Protein AF-A0A8H3E6F5-F1 (afdb_monomer_lite)

Organism: NCBI:txid456999

Radius of gyration: 13.92 Å; chains: 1; bounding box: 42×25×27 Å

Sequence (60 aa):
ATWMRDFIRSHPAYKQDSVVSREVNYDLVKAIDEIERGDHCVPELLPAGYVGSSHEKADW

InterPro domains:
  IPR004308 Glutamate-cysteine ligase catalytic subunit [PF03074] (1-35)
  IPR004308 Glutamate-cysteine ligase catalytic subunit [PTHR11164] (1-49)

Secondary structure (DSSP, 8-state):
--HHHHHHHH-TT--SSS---HHHHHHHHHHHHHHHHTSS--TTTS-TT---GGG-----

Structure (mmCIF, N/CA/C/O backbone):
data_AF-A0A8H3E6F5-F1
#
_entry.id   AF-A0A8H3E6F5-F1
#
loop_
_atom_site.group_PDB
_atom_site.id
_atom_site.type_symbol
_atom_site.label_atom_id
_atom_site.label_alt_id
_atom_site.label_comp_id
_atom_site.label_asym_id
_atom_site.label_entity_id
_atom_site.label_seq_id
_atom_site.pdbx_PDB_ins_code
_atom_site.Cartn_x
_atom_site.Cartn_y
_atom_site.Cartn_z
_atom_site.occupancy
_atom_site.B_iso_or_equiv
_atom_site.auth_seq_id
_atom_site.auth_comp_id
_atom_site.auth_asym_id
_atom_site.auth_atom_id
_atom_site.pdbx_PDB_model_num
ATOM 1 N N . ALA A 1 1 ? 4.383 7.895 -2.743 1.00 67.12 1 ALA A N 1
ATOM 2 C CA . ALA A 1 1 ? 3.629 6.818 -2.059 1.00 67.12 1 ALA A CA 1
ATOM 3 C C . ALA A 1 1 ? 2.119 7.054 -2.172 1.00 67.12 1 ALA A C 1
ATOM 5 O O . ALA A 1 1 ? 1.434 7.215 -1.164 1.00 67.12 1 ALA A O 1
ATOM 6 N N . THR A 1 2 ? 1.611 7.140 -3.400 1.00 88.12 2 THR A N 1
ATOM 7 C CA . THR A 1 2 ? 0.170 7.279 -3.679 1.00 88.12 2 THR A CA 1
ATOM 8 C C . THR A 1 2 ? -0.470 5.896 -3.647 1.00 88.12 2 THR A C 1
ATOM 10 O O . THR A 1 2 ? -1.327 5.649 -2.807 1.00 88.12 2 THR A O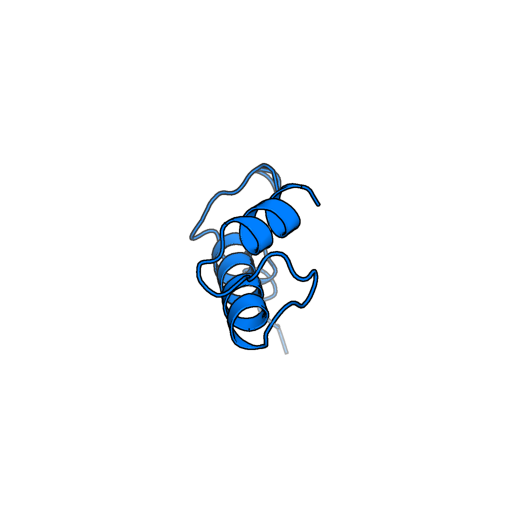 1
ATOM 13 N N . TRP A 1 3 ? 0.129 4.949 -4.376 1.00 91.69 3 TRP A N 1
ATOM 14 C CA . TRP A 1 3 ? -0.294 3.552 -4.427 1.00 91.69 3 TRP A CA 1
ATOM 15 C C . TRP A 1 3 ? -0.534 2.898 -3.061 1.00 91.69 3 TRP A C 1
ATOM 17 O O . TRP A 1 3 ? -1.620 2.398 -2.809 1.00 91.69 3 TRP A O 1
ATOM 27 N N . MET A 1 4 ? 0.427 2.965 -2.128 1.00 91.12 4 MET A N 1
ATOM 28 C CA . MET A 1 4 ? 0.257 2.350 -0.797 1.00 91.12 4 MET A CA 1
ATOM 29 C C . MET A 1 4 ? -0.956 2.912 -0.041 1.00 91.12 4 MET A C 1
ATOM 31 O O . MET A 1 4 ? -1.638 2.188 0.678 1.00 91.12 4 MET A O 1
ATOM 35 N N . ARG A 1 5 ? -1.233 4.216 -0.186 1.00 92.25 5 ARG A N 1
ATOM 36 C CA . ARG A 1 5 ? -2.375 4.860 0.475 1.00 92.25 5 ARG A CA 1
ATOM 37 C C . ARG A 1 5 ? -3.688 4.429 -0.162 1.00 92.25 5 ARG A C 1
ATOM 39 O O . ARG A 1 5 ? -4.653 4.210 0.563 1.00 92.25 5 ARG A O 1
ATOM 46 N N . ASP A 1 6 ? -3.712 4.293 -1.481 1.00 92.44 6 ASP A N 1
ATOM 47 C CA . ASP A 1 6 ? -4.893 3.854 -2.220 1.00 92.44 6 ASP A CA 1
ATOM 48 C C . ASP A 1 6 ? -5.171 2.362 -1.998 1.00 92.44 6 ASP A C 1
ATOM 50 O O . ASP A 1 6 ? -6.324 1.975 -1.802 1.00 92.44 6 ASP A O 1
ATOM 54 N N . PHE A 1 7 ? -4.124 1.542 -1.883 1.00 93.75 7 PHE A N 1
ATOM 55 C CA . PHE A 1 7 ? -4.216 0.141 -1.474 1.00 93.75 7 PHE A CA 1
ATOM 56 C C . PHE A 1 7 ? -4.862 0.007 -0.089 1.00 93.75 7 PHE A C 1
ATOM 58 O O . PHE A 1 7 ? -5.869 -0.675 0.067 1.00 93.75 7 PHE A O 1
ATOM 65 N N . ILE A 1 8 ? -4.354 0.733 0.916 1.00 93.25 8 ILE A N 1
ATOM 66 C CA . ILE A 1 8 ? -4.929 0.711 2.271 1.00 93.25 8 ILE A CA 1
ATOM 67 C C . ILE A 1 8 ? -6.382 1.210 2.258 1.00 93.25 8 ILE A C 1
ATOM 69 O O . ILE A 1 8 ? -7.243 0.606 2.888 1.00 93.25 8 ILE A O 1
ATOM 73 N N . ARG A 1 9 ? -6.676 2.299 1.533 1.00 93.06 9 ARG A N 1
ATOM 74 C CA . ARG A 1 9 ? -8.025 2.890 1.468 1.00 93.06 9 ARG A CA 1
ATOM 75 C C . ARG A 1 9 ? -9.057 2.006 0.773 1.00 93.06 9 ARG A C 1
ATOM 77 O O . ARG A 1 9 ? -10.232 2.117 1.107 1.00 93.06 9 ARG A O 1
ATOM 84 N N . SER A 1 10 ? -8.635 1.184 -0.184 1.00 93.25 10 SER A N 1
ATOM 85 C CA . SER A 1 10 ? -9.502 0.240 -0.902 1.00 93.25 10 SER A CA 1
ATOM 86 C C . SER A 1 10 ? -9.630 -1.116 -0.203 1.00 93.25 10 SER A C 1
ATOM 88 O O . SER A 1 10 ? -10.465 -1.929 -0.599 1.00 93.25 10 SER A O 1
ATOM 90 N N . HIS A 1 11 ? -8.848 -1.358 0.853 1.00 93.19 11 HIS A N 1
ATOM 91 C CA . HIS A 1 11 ? -8.845 -2.629 1.560 1.00 93.19 11 HIS A CA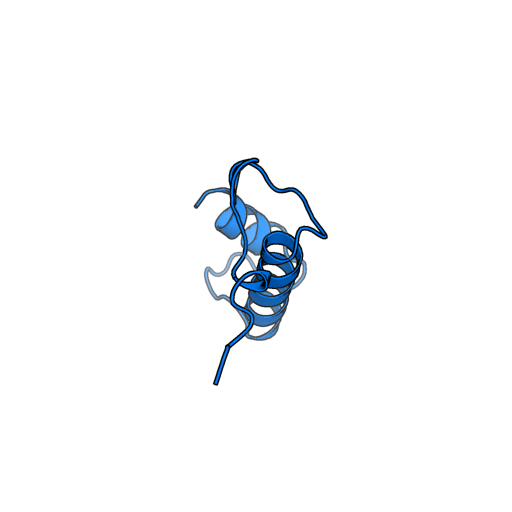 1
ATOM 92 C C . HIS A 1 11 ? -10.178 -2.880 2.293 1.00 93.19 11 HIS A C 1
ATOM 94 O O . HIS A 1 11 ? -10.602 -2.033 3.083 1.00 93.19 11 HIS A O 1
ATOM 100 N N . PRO A 1 12 ? -10.819 -4.056 2.140 1.00 93.81 12 PRO A N 1
ATOM 101 C CA . PRO A 1 12 ? -12.131 -4.334 2.738 1.00 93.81 12 PRO A CA 1
ATOM 102 C C . PRO A 1 12 ? -12.129 -4.281 4.274 1.00 93.81 12 PRO A C 1
ATOM 104 O O . PRO A 1 12 ? -13.118 -3.894 4.890 1.00 93.81 12 PRO A O 1
ATOM 107 N N . ALA A 1 13 ? -11.006 -4.639 4.902 1.00 91.62 13 ALA A N 1
ATOM 108 C CA . ALA A 1 13 ? -10.829 -4.557 6.353 1.00 91.62 13 ALA A CA 1
ATOM 109 C C . ALA A 1 13 ? -10.508 -3.140 6.883 1.00 91.62 13 ALA A C 1
ATOM 111 O O . ALA A 1 13 ? -10.454 -2.943 8.100 1.00 91.62 13 ALA A O 1
ATOM 112 N N . TYR A 1 14 ? -10.273 -2.149 6.015 1.00 93.50 14 TYR A N 1
ATOM 113 C CA . TYR A 1 14 ? -9.945 -0.790 6.443 1.00 93.50 14 TYR A CA 1
ATOM 114 C C . TYR A 1 14 ? -11.210 0.028 6.712 1.00 93.50 14 TYR A C 1
ATOM 116 O O . TYR A 1 14 ? -12.037 0.254 5.833 1.00 93.50 14 TYR A O 1
ATOM 124 N N . LYS A 1 15 ? -11.349 0.519 7.946 1.00 91.50 15 LYS A N 1
ATOM 125 C CA . LYS A 1 15 ? -12.566 1.198 8.422 1.00 91.50 15 LYS A CA 1
ATOM 126 C C . LYS A 1 15 ? -12.547 2.713 8.228 1.00 91.50 15 LYS A C 1
ATOM 128 O O . LYS A 1 15 ? -13.390 3.404 8.789 1.00 91.50 15 LYS A O 1
ATOM 133 N N . GLN A 1 16 ? -11.575 3.239 7.477 1.00 88.38 16 GLN A N 1
ATOM 134 C CA . GLN A 1 16 ? -11.339 4.683 7.330 1.00 88.38 16 GLN A CA 1
ATOM 135 C C . GLN A 1 16 ? -11.098 5.412 8.665 1.00 88.38 16 GLN A C 1
ATOM 137 O O . GLN A 1 16 ? -11.162 6.636 8.739 1.00 88.38 16 GLN A O 1
ATOM 142 N N . ASP A 1 17 ? -10.752 4.666 9.709 1.00 90.06 17 ASP A N 1
ATOM 143 C CA . ASP A 1 17 ? -10.448 5.141 11.057 1.00 90.06 17 ASP A CA 1
ATOM 144 C C . ASP A 1 17 ? -8.974 5.546 11.217 1.00 90.06 17 ASP A C 1
ATOM 146 O O . ASP A 1 17 ? -8.521 5.854 12.315 1.00 90.06 17 ASP A O 1
ATOM 150 N N . SER A 1 18 ? -8.217 5.575 10.113 1.00 88.19 18 SER A N 1
ATOM 151 C CA . SER A 1 18 ? -6.766 5.802 10.092 1.00 88.19 18 SER A CA 1
ATOM 152 C C . SER A 1 18 ? -5.956 4.754 10.866 1.00 88.19 18 SER A C 1
ATOM 154 O O . SER A 1 18 ? -4.766 4.963 11.102 1.00 88.19 18 SER A O 1
ATOM 156 N N . VAL A 1 19 ? -6.556 3.607 11.209 1.00 90.25 19 VAL A N 1
ATOM 157 C CA . VAL A 1 19 ? -5.877 2.481 11.855 1.00 90.25 19 VAL A CA 1
ATOM 158 C C . VAL A 1 19 ? -5.617 1.388 10.823 1.00 90.25 19 VAL A C 1
ATOM 160 O O . VAL A 1 19 ? -6.529 0.798 10.245 1.00 90.25 19 VAL A O 1
ATOM 163 N N . VAL A 1 20 ? -4.340 1.081 10.600 1.00 90.69 20 VAL A N 1
ATOM 164 C CA . VAL A 1 20 ? -3.941 -0.045 9.750 1.00 90.69 20 VAL A CA 1
ATOM 165 C C . VAL A 1 20 ? -3.914 -1.301 10.612 1.00 90.69 20 VAL A C 1
ATOM 167 O O . VAL A 1 20 ? -3.049 -1.470 11.470 1.00 90.69 20 VAL A O 1
ATOM 170 N N . SER A 1 21 ? -4.895 -2.175 10.401 1.00 93.19 21 SER A N 1
ATOM 171 C CA . SER A 1 21 ? -4.967 -3.457 11.100 1.00 93.19 21 SER A CA 1
ATOM 172 C C . SER A 1 21 ? -3.872 -4.413 10.617 1.00 93.19 21 SER A C 1
ATOM 174 O O . SER A 1 21 ? -3.337 -4.268 9.518 1.00 93.19 21 SER A O 1
ATOM 176 N N . ARG A 1 22 ? -3.557 -5.432 11.427 1.00 94.62 22 ARG A N 1
ATOM 177 C CA . ARG A 1 22 ? -2.511 -6.421 11.111 1.00 94.62 22 ARG A CA 1
ATOM 178 C C . ARG A 1 22 ? -2.750 -7.137 9.777 1.00 94.62 22 ARG A C 1
ATOM 180 O O . ARG A 1 22 ? -1.789 -7.414 9.075 1.00 94.62 22 ARG A O 1
ATOM 187 N N . GLU A 1 23 ? -4.013 -7.392 9.450 1.00 95.25 23 GLU A N 1
ATOM 188 C CA . GLU A 1 23 ? -4.459 -7.964 8.174 1.00 95.25 23 GLU A CA 1
ATOM 189 C C . GLU A 1 23 ? -4.117 -7.046 6.995 1.00 95.25 23 GLU A C 1
ATOM 191 O O . GLU A 1 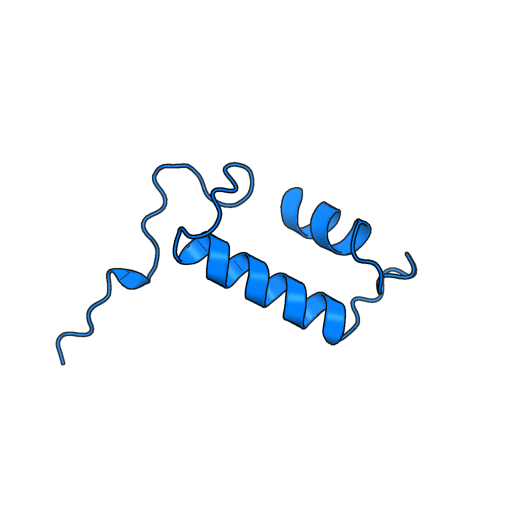23 ? -3.339 -7.434 6.135 1.00 95.25 23 GLU A O 1
ATOM 196 N N . VAL A 1 24 ? -4.564 -5.784 7.033 1.00 94.94 24 VAL A N 1
ATOM 197 C CA . VAL A 1 24 ? -4.252 -4.780 5.997 1.00 94.94 24 VAL A CA 1
ATOM 198 C C . VAL A 1 24 ? -2.741 -4.634 5.798 1.00 94.94 24 VAL A C 1
ATOM 200 O O . VAL A 1 24 ? -2.260 -4.520 4.675 1.00 94.94 24 VAL A O 1
ATOM 203 N N . ASN A 1 25 ? -1.974 -4.638 6.893 1.00 94.75 25 ASN A N 1
ATOM 204 C CA . ASN A 1 25 ? -0.518 -4.562 6.825 1.00 94.75 25 ASN A CA 1
ATOM 205 C C . ASN A 1 25 ? 0.103 -5.816 6.192 1.00 94.75 25 ASN A C 1
ATOM 207 O O . ASN A 1 25 ? 1.065 -5.702 5.437 1.00 94.75 25 ASN A O 1
ATOM 211 N N . TYR A 1 26 ? -0.419 -7.002 6.510 1.00 96.19 26 TYR A N 1
ATOM 212 C CA . TYR A 1 26 ? 0.043 -8.255 5.920 1.00 96.19 26 TYR A CA 1
ATOM 213 C C . TYR A 1 26 ? -0.199 -8.269 4.408 1.00 96.19 26 TYR A C 1
ATOM 215 O O . TYR A 1 26 ? 0.735 -8.516 3.648 1.00 96.19 26 TYR A O 1
ATOM 223 N N . ASP A 1 27 ? -1.408 -7.912 3.979 1.00 95.25 27 ASP A N 1
ATOM 224 C CA . ASP A 1 27 ? -1.773 -7.888 2.563 1.00 95.25 27 ASP A CA 1
ATOM 225 C C . ASP A 1 27 ? -0.992 -6.819 1.789 1.00 95.25 27 ASP A C 1
ATOM 227 O O . ASP A 1 27 ? -0.562 -7.064 0.664 1.00 95.25 27 ASP A O 1
ATOM 231 N N . LEU A 1 28 ? -0.711 -5.669 2.413 1.00 94.44 28 LEU A N 1
ATOM 232 C CA . LEU A 1 28 ? 0.148 -4.638 1.829 1.00 94.44 28 LEU A CA 1
ATOM 233 C C . LEU A 1 28 ? 1.569 -5.153 1.577 1.00 94.44 28 LEU A C 1
ATOM 235 O O . LEU A 1 28 ? 2.092 -4.985 0.479 1.00 94.44 28 LEU A O 1
ATOM 239 N N . VAL A 1 29 ? 2.208 -5.757 2.583 1.00 93.81 29 VAL A N 1
ATOM 240 C CA . VAL A 1 29 ? 3.584 -6.266 2.447 1.00 93.81 29 VAL A CA 1
ATOM 241 C C . VAL A 1 29 ? 3.641 -7.390 1.417 1.00 93.81 29 VAL A C 1
ATOM 243 O O . VAL A 1 29 ? 4.566 -7.421 0.612 1.00 93.81 29 VAL A O 1
ATOM 246 N N . LYS A 1 30 ? 2.635 -8.269 1.396 1.00 93.75 30 LYS A N 1
ATOM 247 C CA . LYS A 1 30 ? 2.532 -9.340 0.406 1.00 93.75 30 LYS A CA 1
ATOM 248 C C . LYS A 1 30 ? 2.412 -8.796 -1.019 1.00 93.75 30 LYS A C 1
ATOM 250 O O . LYS A 1 30 ? 3.154 -9.231 -1.890 1.00 93.75 30 LYS A O 1
ATOM 255 N N . ALA A 1 31 ? 1.539 -7.815 -1.244 1.00 92.88 31 ALA A N 1
ATOM 256 C CA . ALA A 1 31 ? 1.400 -7.195 -2.557 1.00 92.88 31 ALA A CA 1
ATOM 257 C C . ALA A 1 31 ? 2.705 -6.511 -3.001 1.00 92.88 31 ALA A C 1
ATOM 259 O O . ALA A 1 31 ? 3.072 -6.578 -4.168 1.00 92.88 31 ALA A O 1
ATOM 260 N N . ILE A 1 32 ? 3.439 -5.881 -2.075 1.00 90.81 32 ILE A N 1
ATOM 261 C CA . ILE A 1 32 ? 4.751 -5.290 -2.372 1.00 90.81 32 ILE A CA 1
ATOM 262 C C . ILE A 1 32 ? 5.780 -6.369 -2.746 1.00 90.81 32 ILE A C 1
ATOM 264 O O . ILE A 1 32 ? 6.519 -6.151 -3.700 1.00 90.81 32 ILE A O 1
ATOM 268 N N . ASP A 1 33 ? 5.819 -7.508 -2.046 1.00 89.69 33 ASP A N 1
ATOM 269 C CA . ASP A 1 33 ? 6.700 -8.650 -2.369 1.00 89.69 33 ASP A CA 1
ATOM 270 C C . ASP A 1 33 ? 6.422 -9.189 -3.781 1.00 89.69 33 ASP A C 1
ATOM 272 O O . ASP A 1 33 ? 7.333 -9.360 -4.583 1.00 89.69 33 ASP A O 1
ATOM 276 N N . GLU A 1 34 ? 5.150 -9.363 -4.140 1.00 89.06 34 GLU A N 1
ATOM 277 C CA . GLU A 1 34 ? 4.749 -9.813 -5.479 1.00 89.06 34 GLU A CA 1
ATOM 278 C C . GLU A 1 34 ? 5.139 -8.796 -6.572 1.00 89.06 34 GLU A C 1
ATOM 280 O O . GLU A 1 34 ? 5.581 -9.168 -7.662 1.00 89.06 34 GLU A O 1
ATOM 285 N N . ILE A 1 35 ? 5.025 -7.494 -6.283 1.00 88.69 35 ILE A N 1
ATOM 286 C CA . ILE A 1 35 ? 5.455 -6.427 -7.200 1.00 88.69 35 ILE A CA 1
ATOM 287 C C . ILE A 1 35 ? 6.984 -6.402 -7.345 1.00 88.69 35 ILE A C 1
ATOM 289 O O . ILE A 1 35 ? 7.501 -6.229 -8.447 1.00 88.69 35 ILE A O 1
ATOM 293 N N . GLU A 1 36 ? 7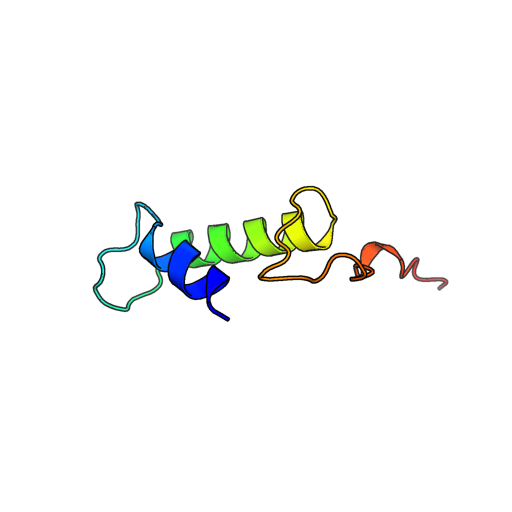.713 -6.601 -6.248 1.00 86.62 36 GLU A N 1
ATOM 294 C CA . GLU A 1 36 ? 9.179 -6.639 -6.198 1.00 86.62 36 GLU A CA 1
ATOM 295 C C . GLU A 1 36 ? 9.751 -7.822 -6.992 1.00 86.62 36 GLU A C 1
ATOM 297 O O . GLU A 1 36 ? 10.734 -7.664 -7.720 1.00 86.62 36 GLU A O 1
ATOM 302 N N . ARG A 1 37 ? 9.073 -8.972 -6.939 1.00 83.62 37 ARG A N 1
ATOM 303 C CA . ARG A 1 37 ? 9.401 -10.181 -7.713 1.00 83.62 37 ARG A CA 1
ATOM 304 C C . ARG A 1 37 ? 9.063 -10.067 -9.197 1.00 83.62 37 ARG A C 1
ATOM 306 O O . ARG A 1 37 ? 9.556 -10.862 -9.995 1.00 83.62 37 ARG A O 1
ATOM 313 N N . GLY A 1 38 ? 8.253 -9.078 -9.572 1.00 79.94 38 GLY A N 1
ATOM 314 C CA . GLY A 1 38 ? 7.808 -8.855 -10.946 1.00 79.94 38 GLY A CA 1
ATOM 315 C C . GLY A 1 38 ? 6.553 -9.636 -11.342 1.00 79.94 38 GLY A C 1
ATOM 316 O O . GLY A 1 38 ? 6.208 -9.641 -12.524 1.00 79.94 38 GLY A O 1
ATO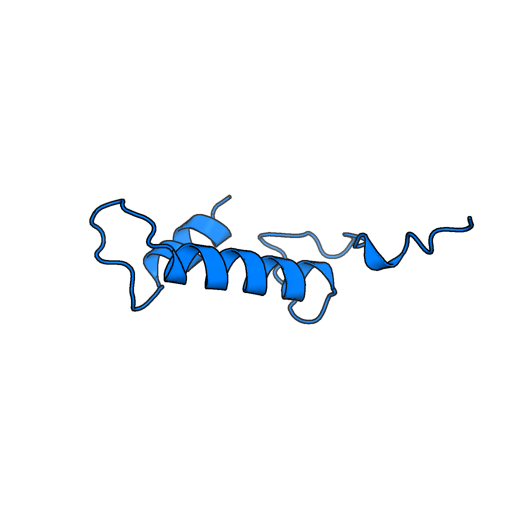M 317 N N . ASP A 1 39 ? 5.844 -10.248 -10.387 1.00 80.75 39 ASP A N 1
ATOM 318 C CA . ASP A 1 39 ? 4.552 -10.903 -10.638 1.00 80.75 39 ASP A CA 1
ATOM 319 C C . ASP A 1 39 ? 3.459 -9.864 -10.953 1.00 80.75 39 ASP A C 1
ATOM 321 O O . ASP A 1 39 ? 2.556 -10.109 -11.757 1.00 80.75 39 ASP A O 1
ATOM 325 N N . HIS A 1 40 ? 3.576 -8.661 -10.376 1.00 78.38 40 HIS A N 1
ATOM 326 C CA . HIS A 1 40 ? 2.669 -7.539 -10.610 1.00 78.38 40 HIS A C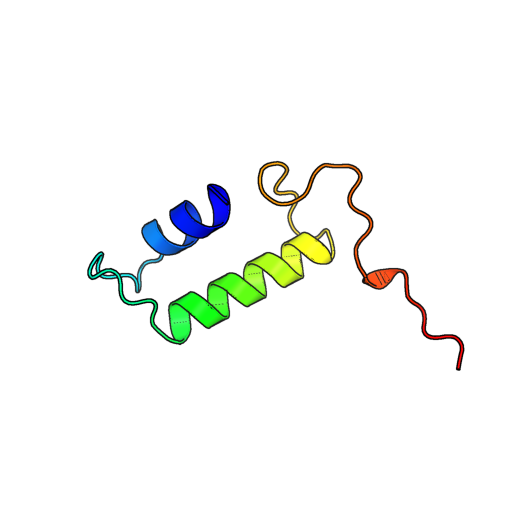A 1
ATOM 327 C C . HIS A 1 40 ? 3.420 -6.261 -10.999 1.00 78.38 40 HIS A C 1
ATOM 329 O O . HIS A 1 40 ? 4.187 -5.700 -10.224 1.00 78.38 40 HIS A O 1
ATOM 335 N N . CYS A 1 41 ? 3.158 -5.741 -12.200 1.00 79.88 41 CYS A N 1
ATOM 336 C CA . CYS A 1 41 ? 3.773 -4.497 -12.658 1.00 79.88 41 CYS A CA 1
ATOM 337 C C . CYS A 1 41 ? 2.951 -3.286 -12.199 1.00 79.88 41 CYS A C 1
ATOM 339 O O . CYS A 1 41 ? 1.896 -2.986 -12.762 1.00 79.88 41 CYS A O 1
ATOM 341 N N . VAL A 1 42 ? 3.444 -2.589 -11.174 1.00 85.50 42 VAL A N 1
ATOM 342 C CA . VAL A 1 42 ? 2.833 -1.369 -10.631 1.00 85.50 42 VAL A CA 1
ATOM 343 C C . VAL A 1 42 ? 3.798 -0.196 -10.849 1.00 85.50 42 VAL A C 1
ATOM 345 O O . VAL A 1 42 ? 4.590 0.121 -9.960 1.00 85.50 42 VAL A O 1
ATOM 348 N N . PRO A 1 43 ? 3.748 0.472 -12.020 1.00 83.38 43 PRO A N 1
ATOM 349 C CA . PRO A 1 43 ? 4.700 1.526 -12.395 1.00 83.38 43 PRO A CA 1
ATOM 350 C C . PRO A 1 43 ? 4.662 2.755 -11.475 1.00 83.38 43 PRO A C 1
ATOM 352 O O . PRO A 1 43 ? 5.634 3.501 -11.381 1.00 83.38 43 PRO A O 1
ATOM 355 N N . GLU A 1 44 ? 3.543 2.968 -10.785 1.00 84.31 44 GLU A N 1
ATOM 356 C CA . GLU A 1 44 ? 3.360 4.014 -9.770 1.00 84.31 44 GLU A CA 1
ATOM 357 C C . GLU A 1 44 ? 4.040 3.705 -8.423 1.00 84.31 44 GLU A C 1
ATOM 359 O O . GLU A 1 44 ? 4.219 4.610 -7.599 1.00 84.31 44 GLU A O 1
ATOM 364 N N . LEU A 1 45 ? 4.412 2.440 -8.196 1.00 85.75 45 LEU A N 1
ATOM 365 C CA . LEU A 1 45 ? 5.159 1.985 -7.029 1.00 85.75 45 LEU A CA 1
ATOM 366 C C . LEU A 1 45 ? 6.629 1.737 -7.385 1.00 85.75 45 LEU A C 1
ATOM 368 O O . LEU A 1 45 ? 7.501 2.307 -6.733 1.00 85.75 45 LEU A O 1
ATOM 372 N N . LEU A 1 46 ? 6.890 0.931 -8.420 1.00 85.44 46 LEU A N 1
ATOM 373 C CA . LEU A 1 46 ? 8.223 0.598 -8.921 1.00 85.44 46 LEU A CA 1
ATOM 374 C C . LEU A 1 46 ? 8.293 0.882 -10.431 1.00 85.44 46 LEU A C 1
ATOM 376 O O . LEU A 1 46 ? 7.495 0.330 -11.186 1.00 85.44 46 LEU A O 1
ATOM 380 N N . PRO A 1 47 ? 9.226 1.724 -10.910 1.00 81.19 47 PRO A N 1
ATOM 381 C CA . PRO A 1 47 ? 9.352 2.015 -12.335 1.00 81.19 47 PRO A CA 1
ATOM 382 C C . PRO A 1 47 ? 9.767 0.766 -13.126 1.00 81.19 47 PRO A C 1
ATOM 384 O O . PRO A 1 47 ? 10.428 -0.120 -12.597 1.00 81.19 47 PRO A O 1
ATOM 387 N N . ALA A 1 48 ? 9.460 0.734 -14.428 1.00 71.88 48 ALA A N 1
ATOM 388 C CA . ALA A 1 48 ? 9.675 -0.428 -15.307 1.00 71.88 48 ALA A CA 1
ATOM 389 C C . ALA A 1 48 ? 11.133 -0.939 -15.406 1.00 71.88 48 ALA A C 1
ATOM 391 O O . ALA A 1 48 ? 11.367 -2.013 -15.947 1.00 71.88 48 ALA A O 1
ATOM 392 N N . GLY A 1 49 ? 12.111 -0.171 -14.912 1.00 71.81 49 GLY A N 1
ATOM 393 C CA . GLY A 1 49 ? 13.524 -0.556 -14.832 1.00 71.81 49 GLY A CA 1
ATOM 394 C C . GLY A 1 49 ? 13.992 -0.975 -13.435 1.00 71.81 49 GLY A C 1
ATOM 395 O O . GLY A 1 49 ? 15.197 -1.050 -13.211 1.00 71.81 49 GLY A O 1
ATOM 396 N N . TYR A 1 50 ? 13.080 -1.177 -12.480 1.00 78.75 50 TYR A N 1
ATOM 397 C CA . TYR A 1 50 ? 13.429 -1.656 -11.148 1.00 78.75 50 TYR A CA 1
ATOM 398 C C . TYR A 1 50 ? 13.907 -3.111 -11.224 1.00 78.75 50 TYR A C 1
ATOM 400 O O . TYR A 1 50 ? 13.169 -4.000 -11.643 1.00 78.75 50 TYR A O 1
ATOM 408 N N . VAL A 1 51 ? 15.156 -3.342 -10.825 1.00 69.81 51 VAL A N 1
ATOM 409 C CA . VAL A 1 51 ? 15.733 -4.681 -10.694 1.00 69.81 51 VAL A CA 1
ATOM 410 C C . VAL A 1 51 ? 15.538 -5.101 -9.241 1.00 69.81 51 VAL A C 1
ATOM 412 O O . VAL A 1 51 ? 16.185 -4.548 -8.353 1.00 69.81 51 VAL A O 1
ATOM 415 N N . GLY A 1 52 ? 14.605 -6.025 -9.003 1.00 70.38 52 GLY A N 1
ATOM 416 C CA . GLY A 1 52 ? 14.341 -6.570 -7.671 1.00 70.38 52 GLY A CA 1
ATOM 417 C C . GLY A 1 52 ? 15.553 -7.281 -7.063 1.00 70.38 52 GLY A C 1
ATOM 418 O O . GLY A 1 52 ? 16.467 -7.728 -7.763 1.00 70.38 52 GLY A O 1
ATOM 419 N N . SER A 1 53 ? 15.533 -7.429 -5.742 1.00 68.06 53 SER A N 1
ATOM 420 C CA . SER A 1 53 ? 16.536 -8.105 -4.915 1.00 68.06 53 SER A CA 1
ATOM 421 C C . SER A 1 53 ? 16.721 -9.585 -5.268 1.00 68.06 53 SER A C 1
ATOM 423 O O . SER A 1 53 ? 17.706 -10.193 -4.852 1.00 68.06 53 SER A O 1
ATOM 425 N N . SER A 1 54 ? 15.837 -10.165 -6.087 1.00 58.25 54 SER A N 1
ATOM 426 C CA . SER A 1 54 ? 15.972 -11.525 -6.631 1.00 58.25 54 SER A CA 1
ATOM 427 C C . SER A 1 54 ? 17.239 -11.742 -7.487 1.00 58.25 54 SER A C 1
ATOM 429 O O . SER A 1 54 ? 17.526 -12.877 -7.864 1.00 58.25 54 SER A O 1
ATOM 431 N N . HIS A 1 55 ? 18.016 -10.692 -7.785 1.00 53.97 55 HIS A N 1
ATOM 432 C CA . HIS A 1 55 ? 19.323 -10.809 -8.442 1.00 53.97 55 HIS A CA 1
ATOM 433 C C . HIS A 1 55 ? 20.523 -10.941 -7.491 1.00 53.97 55 HIS A C 1
ATOM 435 O O . HIS A 1 55 ? 21.628 -11.207 -7.962 1.00 53.97 55 HIS A O 1
ATOM 441 N N . GLU A 1 56 ? 20.339 -10.828 -6.174 1.00 55.44 56 GLU A N 1
ATOM 442 C CA . GLU A 1 56 ? 21.407 -11.125 -5.216 1.00 55.44 56 GLU A CA 1
ATOM 443 C C . GLU A 1 56 ? 21.403 -12.627 -4.912 1.00 55.44 56 GLU A C 1
ATOM 445 O O . GLU A 1 56 ? 20.991 -13.109 -3.857 1.00 55.44 56 GLU A O 1
ATOM 450 N N . LYS A 1 57 ? 21.849 -13.409 -5.901 1.00 52.38 57 LYS A N 1
ATOM 451 C CA . LYS A 1 57 ? 22.392 -14.739 -5.636 1.00 52.38 57 LYS A CA 1
ATOM 452 C C . LYS A 1 57 ? 23.562 -14.512 -4.684 1.00 52.38 57 LYS A C 1
ATOM 454 O O . LYS A 1 57 ? 24.619 -14.070 -5.109 1.00 52.38 57 LYS A O 1
ATOM 459 N N . ALA A 1 58 ? 23.327 -14.753 -3.398 1.00 52.38 58 ALA A N 1
ATOM 460 C CA . ALA A 1 58 ? 24.363 -14.779 -2.385 1.00 52.38 58 ALA A CA 1
ATOM 461 C C . ALA A 1 58 ? 25.400 -15.841 -2.783 1.00 52.38 58 ALA A C 1
ATOM 463 O O . ALA A 1 58 ? 25.212 -17.032 -2.532 1.00 52.38 58 ALA A O 1
ATOM 464 N N . ASP A 1 59 ? 26.448 -15.395 -3.470 1.00 54.06 59 ASP A N 1
ATOM 465 C CA . ASP A 1 59 ? 27.734 -16.069 -3.555 1.00 54.06 59 ASP A CA 1
ATOM 466 C C . ASP A 1 59 ? 28.365 -15.976 -2.159 1.00 54.06 59 ASP A C 1
ATOM 468 O O . ASP A 1 59 ? 28.965 -14.964 -1.792 1.00 54.06 59 ASP A O 1
ATOM 472 N N . TRP A 1 60 ? 28.140 -17.015 -1.354 1.00 52.16 60 TRP A N 1
ATOM 473 C CA . TRP A 1 60 ? 28.884 -17.289 -0.126 1.00 52.16 60 TRP A CA 1
ATOM 474 C C . TRP A 1 60 ? 29.779 -18.509 -0.334 1.00 52.16 60 TRP A C 1
ATOM 476 O O . TRP A 1 60 ? 29.351 -19.445 -1.050 1.00 52.16 60 TRP A O 1
#

Foldseek 3Di:
DVVLVVQLVPDPPRPVPPDQDPVSVVVSVVVVVCCLVVVDPDCVVPNPPRNHPVPCPPPD

pLDDT: mean 83.48, std 12.99, range [52.16, 96.19]